Protein AF-R7KNM7-F1 (afdb_monomer)

pLDDT: mean 72.93, std 15.0, range [32.66, 97.88]

Radius of gyration: 30.98 Å; Cα contacts (8 Å, |Δi|>4): 38; chains: 1; bounding box: 67×54×78 Å

Structure (mmCIF, N/CA/C/O backbone):
data_AF-R7KNM7-F1
#
_entry.id   AF-R7KNM7-F1
#
loop_
_atom_site.group_PDB
_atom_site.id
_atom_site.type_symbol
_atom_site.label_atom_id
_atom_site.label_alt_id
_atom_site.label_comp_id
_atom_site.label_asym_id
_atom_site.label_entity_id
_atom_site.label_seq_id
_atom_site.pdbx_PDB_ins_code
_atom_site.Cartn_x
_atom_site.Cartn_y
_atom_site.Cartn_z
_atom_site.occupancy
_atom_site.B_iso_or_equiv
_atom_site.auth_seq_id
_atom_site.auth_comp_id
_atom_site.auth_asym_id
_atom_site.auth_atom_id
_atom_site.pdbx_PDB_model_num
ATOM 1 N N . MET A 1 1 ? 35.354 -5.069 -12.088 1.00 54.53 1 MET A N 1
ATOM 2 C CA . MET A 1 1 ? 34.323 -5.643 -11.197 1.00 54.53 1 MET A CA 1
ATOM 3 C C . MET A 1 1 ? 34.831 -5.870 -9.770 1.00 54.53 1 MET A C 1
ATOM 5 O O . MET A 1 1 ? 34.136 -5.451 -8.865 1.00 54.53 1 MET A O 1
ATOM 9 N N . LEU A 1 2 ? 36.034 -6.425 -9.538 1.00 49.81 2 LEU A N 1
ATOM 10 C CA . LEU A 1 2 ? 36.548 -6.670 -8.167 1.00 49.81 2 LEU A CA 1
ATOM 11 C C . LEU A 1 2 ? 37.254 -5.486 -7.471 1.00 49.81 2 LEU A C 1
ATOM 13 O O . LEU A 1 2 ? 37.601 -5.589 -6.300 1.00 49.81 2 LEU A O 1
ATOM 17 N N . LEU A 1 3 ? 37.484 -4.371 -8.174 1.00 52.59 3 LEU A N 1
ATOM 18 C CA . LEU A 1 3 ? 38.231 -3.222 -7.636 1.00 52.59 3 LEU A CA 1
ATOM 19 C C . LEU A 1 3 ? 37.318 -2.126 -7.051 1.00 52.59 3 LEU A C 1
ATOM 21 O O . LEU A 1 3 ? 37.755 -1.375 -6.188 1.00 52.59 3 LEU A O 1
ATOM 25 N N . GLU A 1 4 ? 36.040 -2.078 -7.448 1.00 59.97 4 GLU A N 1
ATOM 26 C CA . GLU A 1 4 ? 35.062 -1.132 -6.880 1.00 59.97 4 GLU A CA 1
ATOM 27 C C . GLU A 1 4 ? 34.381 -1.661 -5.610 1.00 59.97 4 GLU A C 1
ATOM 29 O O . GLU A 1 4 ? 34.055 -0.880 -4.722 1.00 59.97 4 GLU A O 1
ATOM 34 N N . THR A 1 5 ? 34.243 -2.983 -5.460 1.00 62.25 5 THR A N 1
ATOM 35 C CA . THR A 1 5 ? 33.707 -3.596 -4.234 1.00 62.25 5 THR A CA 1
ATOM 36 C C . THR A 1 5 ? 34.683 -3.489 -3.059 1.00 62.25 5 THR A C 1
ATOM 38 O O . THR A 1 5 ? 34.259 -3.216 -1.943 1.00 62.25 5 THR A O 1
ATOM 41 N N . LEU A 1 6 ? 35.995 -3.626 -3.300 1.00 60.50 6 LEU A N 1
ATOM 42 C CA . LEU A 1 6 ? 37.023 -3.494 -2.255 1.00 60.50 6 LEU A CA 1
ATOM 43 C C . LEU A 1 6 ? 37.247 -2.045 -1.798 1.00 60.50 6 LEU A C 1
ATOM 45 O O . LEU A 1 6 ? 37.544 -1.812 -0.629 1.00 60.50 6 LEU A O 1
ATOM 49 N N . PHE A 1 7 ? 37.087 -1.068 -2.696 1.00 60.69 7 PHE A N 1
ATOM 50 C CA . PHE A 1 7 ? 37.218 0.348 -2.341 1.00 60.69 7 PHE A CA 1
ATOM 51 C C . PHE A 1 7 ? 36.056 0.828 -1.457 1.00 60.69 7 PHE A C 1
ATOM 53 O O . PHE A 1 7 ? 36.249 1.685 -0.597 1.00 60.69 7 PHE A O 1
ATOM 60 N N . PHE A 1 8 ? 34.861 0.255 -1.634 1.00 57.94 8 PHE A N 1
ATOM 61 C CA . PHE A 1 8 ? 33.684 0.576 -0.825 1.00 57.94 8 PHE A CA 1
ATOM 62 C C . PHE A 1 8 ? 33.755 -0.029 0.589 1.00 57.94 8 PHE A C 1
ATOM 64 O O . PHE A 1 8 ? 33.388 0.643 1.548 1.00 57.94 8 PHE A O 1
ATOM 71 N N . ASP A 1 9 ? 34.299 -1.243 0.736 1.00 63.41 9 ASP A N 1
ATOM 72 C CA . ASP A 1 9 ? 34.434 -1.946 2.026 1.00 63.41 9 ASP A CA 1
ATOM 73 C C . ASP A 1 9 ? 35.483 -1.283 2.950 1.00 63.41 9 ASP A C 1
ATOM 75 O O . ASP A 1 9 ? 35.208 -0.975 4.111 1.00 63.41 9 ASP A O 1
ATOM 79 N N . ILE A 1 10 ? 36.653 -0.922 2.398 1.00 61.59 10 ILE A N 1
ATOM 80 C CA . ILE A 1 10 ? 37.751 -0.262 3.137 1.00 61.59 10 ILE A CA 1
ATOM 81 C C . ILE A 1 10 ? 37.330 1.110 3.684 1.00 61.59 10 ILE A C 1
ATOM 83 O O . ILE A 1 10 ? 37.676 1.473 4.807 1.00 61.59 10 ILE A O 1
ATOM 87 N N . LYS A 1 11 ? 36.550 1.880 2.916 1.00 62.84 11 LYS A N 1
ATOM 88 C CA . LYS A 1 11 ? 36.121 3.232 3.307 1.00 62.84 11 LYS A CA 1
ATOM 89 C C . LYS A 1 11 ? 34.989 3.226 4.340 1.00 62.84 11 LYS A C 1
ATOM 91 O O . LYS A 1 11 ? 34.785 4.247 4.991 1.00 62.84 11 LYS A O 1
ATOM 96 N N . PHE A 1 12 ? 34.262 2.115 4.483 1.00 57.84 12 PHE A N 1
ATOM 97 C CA . PHE A 1 12 ? 33.154 1.960 5.432 1.00 57.84 12 PHE A CA 1
ATOM 98 C C . PHE A 1 12 ? 33.611 1.327 6.756 1.00 57.84 12 PHE A C 1
ATOM 100 O O . PHE A 1 12 ? 33.141 1.735 7.817 1.00 57.84 12 PHE A O 1
ATOM 107 N N . GLY A 1 13 ? 34.570 0.393 6.709 1.00 54.78 13 GLY A N 1
ATOM 108 C CA . GLY A 1 13 ? 35.134 -0.253 7.899 1.00 54.78 13 GLY A CA 1
ATOM 109 C C . GLY A 1 13 ? 35.880 0.707 8.832 1.00 54.78 13 GLY A C 1
ATOM 110 O O . GLY A 1 13 ? 35.752 0.600 10.048 1.00 54.78 13 GLY A O 1
ATOM 111 N N . GLU A 1 14 ? 36.588 1.698 8.285 1.00 55.75 14 GLU A N 1
ATOM 112 C CA . GLU A 1 14 ? 37.379 2.651 9.082 1.00 55.75 14 GLU A CA 1
ATOM 113 C C . GLU A 1 14 ? 36.526 3.746 9.754 1.00 55.75 14 GLU A C 1
ATOM 115 O O . GLU A 1 14 ? 36.899 4.277 10.795 1.00 55.75 14 GLU A O 1
ATOM 120 N N . ILE A 1 15 ? 35.331 4.042 9.223 1.00 56.31 15 ILE A N 1
ATOM 121 C CA . ILE A 1 15 ? 34.391 5.009 9.828 1.00 56.31 15 ILE A CA 1
ATOM 122 C C . ILE A 1 15 ? 33.694 4.409 11.062 1.00 56.31 15 ILE A C 1
ATOM 124 O O . ILE A 1 15 ? 33.279 5.145 11.955 1.00 56.31 15 ILE A O 1
ATOM 128 N N . ALA A 1 16 ? 33.586 3.079 11.141 1.00 56.06 16 ALA A N 1
ATOM 129 C CA . ALA A 1 16 ? 32.968 2.386 12.271 1.00 56.06 16 ALA A CA 1
ATOM 130 C C . ALA A 1 16 ? 33.927 2.141 13.452 1.00 56.06 16 ALA A C 1
ATOM 132 O O . ALA A 1 16 ? 33.471 1.771 14.532 1.00 56.06 16 ALA A O 1
ATOM 133 N N . VAL A 1 17 ? 35.237 2.347 13.271 1.00 61.44 17 VAL A N 1
ATOM 134 C CA . VAL A 1 17 ? 36.268 2.081 14.288 1.00 61.44 17 VAL A CA 1
ATOM 135 C C . VAL A 1 17 ? 36.996 3.379 14.642 1.00 61.44 17 VAL A C 1
ATOM 137 O O . VAL A 1 17 ? 38.204 3.514 14.477 1.00 61.44 17 VAL A O 1
ATOM 140 N N . VAL A 1 18 ? 36.241 4.360 15.142 1.00 60.69 18 VAL A N 1
ATOM 141 C CA . VAL A 1 18 ? 36.800 5.520 15.848 1.00 60.69 18 VAL A CA 1
ATOM 142 C C . VAL A 1 18 ? 36.159 5.619 17.233 1.00 60.69 18 VAL A C 1
ATOM 144 O O . VAL A 1 18 ? 35.029 6.067 17.394 1.00 60.69 18 VAL A O 1
ATOM 147 N N . ASP A 1 19 ? 36.977 5.166 18.182 1.00 47.56 19 ASP A N 1
ATOM 148 C CA . ASP A 1 19 ? 37.066 5.440 19.618 1.00 47.56 19 ASP A CA 1
ATOM 149 C C . ASP A 1 19 ? 35.969 4.928 20.572 1.00 47.56 19 ASP A C 1
ATOM 151 O O . ASP A 1 19 ? 34.934 5.550 20.803 1.00 47.56 19 ASP A O 1
ATOM 155 N N . ASN A 1 20 ? 36.266 3.799 21.221 1.00 61.72 20 ASN A N 1
ATOM 156 C CA . ASN A 1 20 ? 35.706 3.454 22.524 1.00 61.72 20 ASN A CA 1
ATOM 157 C C . ASN A 1 20 ? 36.817 2.885 23.415 1.00 61.72 20 ASN A C 1
ATOM 159 O O . ASN A 1 20 ? 36.882 1.682 23.656 1.00 61.72 20 ASN A O 1
ATOM 163 N N . GLU A 1 21 ? 37.696 3.763 23.889 1.00 62.22 21 GLU A N 1
ATOM 164 C CA . GLU A 1 21 ? 38.523 3.531 25.077 1.00 62.22 21 GLU A CA 1
ATOM 165 C C . GLU A 1 21 ? 38.249 4.651 26.095 1.00 62.22 21 GLU A C 1
ATOM 167 O O . GLU A 1 21 ? 39.059 5.534 26.364 1.00 62.22 21 GLU A O 1
ATOM 172 N N . GLY A 1 22 ? 37.046 4.600 26.676 1.00 49.94 22 GLY A N 1
ATOM 173 C CA . GLY A 1 22 ? 36.597 5.441 27.785 1.00 49.94 22 GLY A CA 1
ATOM 174 C C . GLY A 1 22 ? 36.253 4.617 29.029 1.00 49.94 22 GLY A C 1
ATOM 175 O O . GLY A 1 22 ? 35.092 4.499 29.387 1.00 49.94 22 GLY A O 1
ATOM 176 N N . SER A 1 23 ? 37.277 4.021 29.647 1.00 49.84 23 SER A N 1
ATOM 177 C CA . SER A 1 23 ? 37.424 3.614 31.062 1.00 49.84 23 SER A CA 1
ATOM 178 C C . SER A 1 23 ? 36.177 3.210 31.904 1.00 49.84 23 SER A C 1
ATOM 180 O O . SER A 1 23 ? 35.310 4.034 32.196 1.00 49.84 23 SER A O 1
ATOM 182 N N . PRO A 1 24 ? 36.155 1.999 32.504 1.00 57.88 24 PRO A N 1
ATOM 183 C CA . PRO A 1 24 ? 35.012 1.448 33.248 1.00 57.88 24 PRO A CA 1
ATOM 184 C C . PRO A 1 24 ? 34.867 1.985 34.692 1.00 57.88 24 PRO A C 1
ATOM 186 O O . PRO A 1 24 ? 34.884 1.201 35.645 1.00 57.88 24 PRO A O 1
ATOM 189 N N . LYS A 1 25 ? 34.755 3.313 34.889 1.00 58.06 25 LYS A N 1
ATOM 190 C CA . LYS A 1 25 ? 34.513 3.937 36.217 1.00 58.06 25 LYS A CA 1
ATOM 191 C C . LYS A 1 25 ? 33.568 5.154 36.261 1.00 58.06 25 LYS A C 1
ATOM 193 O O . LYS A 1 25 ? 33.241 5.571 37.367 1.00 58.06 25 LYS A O 1
ATOM 198 N N . GLU A 1 26 ? 33.052 5.679 35.147 1.00 54.09 26 GLU A N 1
ATOM 199 C CA . GLU A 1 26 ? 32.008 6.730 35.170 1.00 54.09 26 GLU A CA 1
ATOM 200 C C . GLU A 1 26 ? 30.594 6.138 35.255 1.00 54.09 26 GLU A C 1
ATOM 202 O O . GLU A 1 26 ? 29.755 6.199 34.362 1.00 54.09 26 GLU A O 1
ATOM 207 N N . ILE A 1 27 ? 30.343 5.526 36.403 1.00 59.19 27 ILE A N 1
ATOM 208 C CA . ILE A 1 27 ? 29.018 5.250 36.940 1.00 59.19 27 ILE A CA 1
ATOM 209 C C . ILE A 1 27 ? 28.713 6.428 37.875 1.00 59.19 27 ILE A C 1
ATOM 211 O O . ILE A 1 27 ? 29.589 6.805 38.644 1.00 59.19 27 ILE A O 1
ATOM 215 N N . MET A 1 28 ? 27.470 6.928 37.873 1.00 55.41 28 MET A N 1
ATOM 216 C CA . MET A 1 28 ? 26.889 7.903 38.826 1.00 55.41 28 MET A CA 1
ATOM 217 C C . MET A 1 28 ? 26.886 9.386 38.402 1.00 55.41 28 MET A C 1
ATOM 219 O O . MET A 1 28 ? 27.619 10.189 38.966 1.00 55.41 28 MET A O 1
ATOM 223 N N . SER A 1 29 ? 25.975 9.792 37.503 1.00 55.97 29 SER A N 1
ATOM 224 C CA . SER A 1 29 ? 25.117 10.996 37.689 1.00 55.97 29 SER A CA 1
ATOM 225 C C . SER A 1 29 ? 24.243 11.336 36.470 1.00 55.97 29 SER A C 1
ATOM 227 O O . SER A 1 29 ? 24.310 12.413 35.895 1.00 55.97 29 SER A O 1
ATOM 229 N N . THR A 1 30 ? 23.284 10.467 36.159 1.00 54.22 30 THR A N 1
ATOM 230 C CA . THR A 1 30 ? 21.975 10.934 35.665 1.00 54.22 30 THR A CA 1
ATOM 231 C C . THR A 1 30 ? 20.880 10.362 36.553 1.00 54.22 30 THR A C 1
ATOM 233 O O . THR A 1 30 ? 20.031 9.578 36.142 1.00 54.22 30 THR A O 1
ATOM 236 N N . GLN A 1 31 ? 20.901 10.796 37.816 1.00 54.22 31 GLN A N 1
ATOM 237 C CA . GLN A 1 31 ? 19.658 11.157 38.485 1.00 54.22 31 GLN A CA 1
ATOM 238 C C . GLN A 1 31 ? 19.061 12.322 37.691 1.00 54.22 31 GLN A C 1
ATOM 240 O O . GLN A 1 31 ? 19.611 13.417 37.746 1.00 54.22 31 GLN A O 1
ATOM 245 N N . ASN A 1 32 ? 17.991 12.087 36.931 1.00 50.34 32 ASN A N 1
ATOM 246 C CA . ASN A 1 32 ? 16.810 12.956 36.890 1.00 50.34 32 ASN A CA 1
ATOM 247 C C . ASN A 1 32 ? 15.756 12.382 35.929 1.00 50.34 32 ASN A C 1
ATOM 249 O O . ASN A 1 32 ? 15.863 12.471 34.711 1.00 50.34 32 ASN A O 1
ATOM 253 N N . ALA A 1 33 ? 14.748 11.769 36.550 1.00 52.91 33 ALA A N 1
ATOM 254 C CA . ALA A 1 33 ? 13.349 11.716 36.142 1.00 52.91 33 ALA A CA 1
ATOM 255 C C . ALA A 1 33 ? 13.038 11.664 34.634 1.00 52.91 33 ALA A C 1
ATOM 257 O O . ALA A 1 33 ? 12.630 12.651 34.023 1.00 52.91 33 ALA A O 1
ATOM 258 N N . LYS A 1 34 ? 13.025 10.450 34.082 1.00 32.66 34 LYS A N 1
ATOM 259 C CA . LYS A 1 34 ? 11.947 10.070 33.167 1.00 32.66 34 LYS A CA 1
ATOM 260 C C . LYS A 1 34 ? 11.078 9.096 33.956 1.00 32.66 34 LYS A C 1
ATOM 262 O O . LYS A 1 34 ? 11.643 8.142 34.491 1.00 32.66 34 LYS A O 1
ATOM 267 N N . PRO A 1 35 ? 9.776 9.367 34.148 1.00 44.28 35 PRO A N 1
ATOM 268 C CA . PRO A 1 35 ? 8.943 8.471 34.925 1.00 44.28 35 PRO A CA 1
ATOM 269 C C . PRO A 1 35 ? 9.070 7.090 34.302 1.00 44.28 35 PRO A C 1
ATOM 271 O O . PRO A 1 35 ? 8.976 6.965 33.077 1.00 44.28 35 PRO A O 1
ATOM 274 N N . GLU A 1 36 ? 9.301 6.080 35.141 1.00 41.06 36 GLU A N 1
ATOM 275 C CA . GLU A 1 36 ? 8.881 4.734 34.800 1.00 41.06 36 GLU A CA 1
ATOM 276 C C . GLU A 1 36 ? 7.478 4.881 34.226 1.00 41.06 36 GLU A C 1
ATOM 278 O O . GLU A 1 36 ? 6.558 5.358 34.900 1.00 41.06 36 GLU A O 1
ATOM 283 N N . GLU A 1 37 ? 7.338 4.590 32.937 1.00 46.38 37 GLU A N 1
ATOM 284 C CA . GLU A 1 37 ? 6.034 4.426 32.344 1.00 46.38 37 GLU A CA 1
ATOM 285 C C . GLU A 1 37 ? 5.471 3.197 33.049 1.00 46.38 37 GLU A C 1
ATOM 287 O O . GLU A 1 37 ? 5.665 2.062 32.621 1.00 46.38 37 GLU A O 1
ATOM 292 N N . LYS A 1 38 ? 4.795 3.425 34.183 1.00 35.44 38 LYS A N 1
ATOM 293 C CA . LYS A 1 38 ? 3.658 2.608 34.564 1.00 35.44 38 LYS A CA 1
ATOM 294 C C . LYS A 1 38 ? 2.806 2.609 33.311 1.00 35.44 38 LYS A C 1
ATOM 296 O O . LYS A 1 38 ? 2.034 3.540 33.097 1.00 35.44 38 LYS A O 1
ATOM 301 N N . THR A 1 39 ? 3.006 1.601 32.464 1.00 46.50 39 THR A N 1
ATOM 302 C CA . THR A 1 39 ? 1.970 1.150 31.560 1.00 46.50 39 THR A CA 1
ATOM 303 C C . THR A 1 39 ? 0.791 0.984 32.491 1.00 46.50 39 THR A C 1
ATOM 305 O O . THR A 1 39 ? 0.818 0.186 33.437 1.00 46.50 39 THR A O 1
ATOM 308 N N . SER A 1 40 ? -0.140 1.929 32.404 1.00 48.69 40 SER A N 1
ATOM 309 C CA . SER A 1 40 ? -1.310 1.879 33.245 1.00 48.69 40 SER A CA 1
ATOM 310 C C . SER A 1 40 ? -1.883 0.509 32.936 1.00 48.69 40 SER A C 1
ATOM 312 O O . SER A 1 40 ? -2.006 0.164 31.763 1.00 48.69 40 SER A O 1
ATOM 314 N N . GLY A 1 41 ? -2.173 -0.325 33.936 1.00 56.22 41 GLY A N 1
ATOM 315 C CA . GLY A 1 41 ? -2.781 -1.635 33.661 1.00 56.22 41 GLY A CA 1
ATOM 316 C C . GLY A 1 41 ? -4.015 -1.496 32.753 1.00 56.22 41 GLY A C 1
ATOM 317 O O . GLY A 1 41 ? -4.342 -2.403 31.995 1.00 56.22 41 GLY A O 1
ATOM 318 N N . SER A 1 42 ? -4.624 -0.302 32.751 1.00 58.78 42 SER A N 1
ATOM 319 C CA . SER A 1 42 ? -5.668 0.128 31.829 1.00 58.78 42 SER A CA 1
ATOM 320 C C . SER A 1 42 ? -5.256 0.217 30.350 1.00 58.78 42 SER A C 1
ATOM 322 O O . SER A 1 42 ? -6.105 -0.033 29.505 1.00 58.78 42 SER A O 1
ATOM 324 N N . ASP A 1 43 ? -4.015 0.554 29.996 1.00 60.69 43 ASP A N 1
ATOM 325 C CA . ASP A 1 43 ? -3.557 0.720 28.605 1.00 60.69 43 ASP A CA 1
ATOM 326 C C . ASP A 1 43 ? -3.443 -0.638 27.902 1.00 60.69 43 ASP A C 1
ATOM 328 O O . ASP A 1 43 ? -3.957 -0.833 26.799 1.00 60.69 43 ASP A O 1
ATOM 332 N N . MET A 1 44 ? -2.849 -1.621 28.585 1.00 64.75 44 MET A N 1
ATOM 333 C CA . MET A 1 44 ? -2.800 -3.011 28.122 1.00 64.75 44 MET A CA 1
ATOM 334 C C . MET A 1 44 ? -4.184 -3.670 28.169 1.00 64.75 44 MET A C 1
ATOM 336 O O . MET A 1 44 ? -4.524 -4.463 27.286 1.00 64.75 44 MET A O 1
ATOM 340 N N . ALA A 1 45 ? -5.016 -3.312 29.153 1.00 72.94 45 ALA A N 1
ATOM 341 C CA . ALA A 1 45 ? -6.397 -3.779 29.234 1.00 72.94 45 ALA A CA 1
ATOM 342 C C . ALA A 1 45 ? -7.262 -3.237 28.085 1.00 72.94 45 ALA A C 1
ATOM 344 O O . ALA A 1 45 ? -8.019 -3.994 27.493 1.00 72.94 45 ALA A O 1
ATOM 345 N N . LEU A 1 46 ? -7.126 -1.964 27.709 1.00 66.12 46 LEU A N 1
ATOM 346 C CA . LEU A 1 46 ? -7.880 -1.365 26.602 1.00 66.12 46 LEU A CA 1
ATOM 347 C C . LEU A 1 46 ? -7.486 -1.972 25.249 1.00 66.12 46 LEU A C 1
ATOM 349 O O . LEU A 1 46 ? -8.356 -2.244 24.424 1.00 66.12 46 LEU A O 1
ATOM 353 N N . VAL A 1 47 ? -6.192 -2.232 25.026 1.00 69.88 47 VAL A N 1
ATOM 354 C CA . VAL A 1 47 ? -5.713 -2.863 23.784 1.00 69.88 47 VAL A CA 1
ATOM 355 C C . VAL A 1 47 ? -6.112 -4.337 23.718 1.00 69.88 47 VAL A C 1
ATOM 357 O O . VAL A 1 47 ? -6.618 -4.782 22.691 1.00 69.88 47 VAL A O 1
ATOM 360 N N . SER A 1 48 ? -5.957 -5.095 24.807 1.00 72.12 48 SER A N 1
ATOM 361 C CA . SER A 1 48 ? -6.421 -6.490 24.850 1.00 72.12 48 SER A CA 1
ATOM 362 C C . SER A 1 48 ? -7.941 -6.593 24.707 1.00 72.12 48 SER A C 1
ATOM 364 O O . SER A 1 48 ? -8.417 -7.450 23.966 1.00 72.12 48 SER A O 1
ATOM 366 N N . LEU A 1 49 ? -8.705 -5.675 25.306 1.00 75.38 49 LEU A N 1
ATOM 367 C CA . LEU A 1 49 ? -10.151 -5.581 25.119 1.00 75.38 49 LEU A CA 1
ATOM 368 C C . LEU A 1 49 ? -10.512 -5.293 23.657 1.00 75.38 49 LEU A C 1
ATOM 370 O O . LEU A 1 49 ? -11.412 -5.937 23.130 1.00 75.38 49 LEU A O 1
ATOM 374 N N . ALA A 1 50 ? -9.793 -4.395 22.976 1.00 69.88 50 ALA A N 1
ATOM 375 C CA . ALA A 1 50 ? -10.000 -4.129 21.551 1.00 69.88 50 ALA A CA 1
ATOM 376 C C . ALA A 1 50 ? -9.730 -5.371 20.681 1.00 69.88 50 ALA A C 1
ATOM 378 O O . ALA A 1 50 ? -10.498 -5.655 19.764 1.00 69.88 50 ALA A O 1
ATOM 379 N N . VAL A 1 51 ? -8.685 -6.146 20.997 1.00 72.81 51 VAL A N 1
ATOM 380 C CA . VAL A 1 51 ? -8.367 -7.408 20.305 1.00 72.81 51 VAL A CA 1
ATOM 381 C C . VAL A 1 51 ? -9.460 -8.452 20.541 1.00 72.81 51 VAL A C 1
ATOM 383 O O . VAL A 1 51 ? -9.920 -9.080 19.589 1.00 72.81 51 VAL A O 1
ATOM 386 N N . ILE A 1 52 ? -9.933 -8.602 21.781 1.00 77.88 52 ILE A N 1
ATOM 387 C CA . ILE A 1 52 ? -11.038 -9.510 22.122 1.00 77.88 52 ILE A CA 1
ATOM 388 C C . ILE A 1 52 ? -12.316 -9.096 21.388 1.00 77.88 52 ILE A C 1
ATOM 390 O O . ILE A 1 52 ? -13.027 -9.951 20.867 1.00 77.88 52 ILE A O 1
ATOM 394 N N . LEU A 1 53 ? -12.593 -7.797 21.288 1.00 74.12 53 LEU A N 1
ATOM 395 C CA . LEU A 1 53 ? -13.774 -7.275 20.608 1.00 74.12 53 LEU A CA 1
ATOM 396 C C . LEU A 1 53 ? -13.696 -7.446 19.082 1.00 74.12 53 LEU A C 1
ATOM 398 O O . LEU A 1 53 ? -14.702 -7.759 18.448 1.00 74.12 53 LEU A O 1
ATOM 402 N N . ALA A 1 54 ? -12.502 -7.319 18.497 1.00 68.69 54 ALA A N 1
ATOM 403 C CA . ALA A 1 54 ? -12.257 -7.625 17.089 1.00 68.69 54 ALA A CA 1
ATOM 404 C C . ALA A 1 54 ? -12.478 -9.116 16.795 1.00 68.69 54 ALA A C 1
ATOM 406 O O . ALA A 1 54 ? -13.196 -9.464 15.857 1.00 68.69 54 ALA A O 1
ATOM 407 N N . LEU A 1 55 ? -11.924 -10.000 17.633 1.00 71.81 55 LEU A N 1
ATOM 408 C CA . LEU A 1 55 ? -12.136 -11.446 17.534 1.00 71.81 55 LEU A CA 1
ATOM 409 C C . LEU A 1 55 ? -13.610 -11.813 17.741 1.00 71.81 55 LEU A C 1
ATOM 411 O O . LEU A 1 55 ? -14.137 -12.642 17.007 1.00 71.81 55 LEU A O 1
ATOM 415 N N . ALA A 1 56 ? -14.309 -11.151 18.666 1.00 71.56 56 ALA A N 1
ATOM 416 C CA . ALA A 1 56 ? -15.747 -11.316 18.861 1.00 71.56 56 ALA A CA 1
ATOM 417 C C . ALA A 1 56 ? -16.556 -10.868 17.631 1.00 71.56 56 ALA A C 1
ATOM 419 O O . ALA A 1 56 ? -17.524 -11.535 17.274 1.00 71.56 56 ALA A O 1
ATOM 420 N N . GLY A 1 57 ? -16.141 -9.805 16.934 1.00 65.50 57 GLY A N 1
ATOM 421 C CA . GLY A 1 57 ? -16.731 -9.390 15.657 1.00 65.50 57 GLY A CA 1
ATOM 422 C C . GLY A 1 57 ? -16.538 -10.427 14.542 1.00 65.50 57 GLY A C 1
ATOM 423 O O . GLY A 1 57 ? -17.485 -10.750 13.824 1.00 65.50 57 GLY A O 1
ATOM 424 N N . VAL A 1 58 ? -15.342 -11.018 14.440 1.00 65.38 58 VAL A N 1
ATOM 425 C CA . VAL A 1 58 ? -15.031 -12.096 13.478 1.00 65.38 58 VAL A CA 1
ATOM 426 C C . VAL A 1 58 ? -15.781 -13.395 13.818 1.00 65.38 58 VAL A C 1
ATOM 428 O O . VAL A 1 58 ? -16.302 -14.076 12.930 1.00 65.38 58 VAL A O 1
ATOM 431 N N . CYS A 1 59 ? -15.913 -13.730 15.102 1.00 66.56 59 CYS A N 1
ATOM 432 C CA . CYS A 1 59 ? -16.715 -14.866 15.560 1.00 66.56 59 CYS A CA 1
ATOM 433 C C . CYS A 1 59 ? -18.220 -14.632 15.348 1.00 66.56 59 CYS A C 1
ATOM 435 O O . CYS A 1 59 ? -18.919 -15.539 14.901 1.00 66.56 59 CYS A O 1
ATOM 437 N N . GLY A 1 60 ? -18.718 -13.413 15.578 1.00 62.34 60 GLY A N 1
ATOM 438 C CA . GLY A 1 60 ? -20.103 -13.027 15.295 1.00 62.34 60 GLY A CA 1
ATOM 439 C C . GLY A 1 60 ? -20.449 -13.129 13.808 1.00 62.34 60 GLY A C 1
ATOM 440 O O . GLY A 1 60 ? -21.518 -13.617 13.451 1.00 62.34 60 GLY A O 1
ATOM 441 N N . PHE A 1 61 ? -19.506 -12.780 12.929 1.00 62.88 61 PHE A N 1
ATOM 442 C CA . PHE A 1 61 ? -19.612 -13.015 11.485 1.00 62.88 61 PHE A CA 1
ATOM 443 C C . PHE A 1 61 ? -19.690 -14.505 11.122 1.00 62.88 61 PHE A C 1
ATOM 445 O O . PHE A 1 61 ? -20.355 -14.871 10.153 1.00 62.88 61 PHE A O 1
ATOM 452 N N . SER A 1 62 ? -19.019 -15.362 11.893 1.00 62.56 62 SER A N 1
ATOM 453 C CA . SER A 1 62 ? -18.989 -16.809 11.655 1.00 62.56 62 SER A CA 1
ATOM 454 C C . SER A 1 62 ? -20.289 -17.497 12.089 1.00 62.56 62 SER A C 1
ATOM 456 O O . SER A 1 62 ? -20.728 -18.435 11.432 1.00 62.56 62 SER A O 1
ATOM 458 N N . PHE A 1 63 ? -20.952 -16.999 13.140 1.00 62.38 63 PHE A N 1
ATOM 459 C CA . PHE A 1 63 ? -22.249 -17.516 13.604 1.00 62.38 63 PHE A CA 1
ATOM 460 C C . PHE A 1 63 ? -23.427 -17.116 12.702 1.00 62.38 63 PHE A C 1
ATOM 462 O O . PHE A 1 63 ? -24.433 -17.815 12.652 1.00 62.38 63 PHE A O 1
ATOM 469 N N . LEU A 1 64 ? -23.301 -16.017 11.955 1.00 58.62 64 LEU A N 1
ATOM 470 C CA . LEU A 1 64 ? -24.327 -15.499 11.044 1.00 58.62 64 LEU A CA 1
ATOM 471 C C . LEU A 1 64 ? -24.096 -15.952 9.589 1.00 58.62 64 LEU A C 1
ATOM 473 O O . LEU A 1 64 ? -24.290 -15.185 8.645 1.00 58.62 64 LEU A O 1
ATOM 477 N N . SER A 1 65 ? -23.629 -17.192 9.408 1.00 56.25 65 SER A N 1
ATOM 478 C CA . SER A 1 65 ? -23.293 -17.752 8.090 1.00 56.25 65 SER A CA 1
ATOM 479 C C . SER A 1 65 ? -24.510 -18.172 7.247 1.00 56.25 65 SER A C 1
ATOM 481 O O . SER A 1 65 ? -24.374 -18.309 6.034 1.00 56.25 65 SER A O 1
ATOM 483 N N . ASP A 1 66 ? -25.695 -18.277 7.862 1.00 65.50 66 ASP A N 1
ATOM 484 C CA . ASP A 1 66 ? -26.960 -18.701 7.232 1.00 65.50 66 ASP A CA 1
ATOM 485 C C . ASP A 1 66 ? -27.794 -17.562 6.597 1.00 65.50 66 ASP A C 1
ATOM 487 O O . ASP A 1 66 ? -28.895 -17.798 6.103 1.00 65.50 66 ASP A O 1
ATOM 491 N N . GLN A 1 67 ? -27.315 -16.310 6.609 1.00 60.25 67 GLN A N 1
ATOM 492 C CA . GLN A 1 67 ? -28.071 -15.135 6.137 1.00 60.25 67 GLN A CA 1
ATOM 493 C C . GLN A 1 67 ? -27.439 -14.444 4.912 1.00 60.25 67 GLN A C 1
ATOM 495 O O . GLN A 1 67 ? -26.303 -14.713 4.522 1.00 60.25 67 GLN A O 1
ATOM 500 N N . THR A 1 68 ? -28.189 -13.527 4.288 1.00 64.94 68 THR A N 1
ATOM 501 C CA . THR A 1 68 ? -27.795 -12.786 3.073 1.00 64.94 68 THR A CA 1
ATOM 502 C C . THR A 1 68 ? -26.456 -12.040 3.212 1.00 64.94 68 THR A C 1
ATOM 504 O O . THR A 1 68 ? -26.134 -11.467 4.256 1.00 64.94 68 THR A O 1
ATOM 507 N N . LEU A 1 69 ? -25.681 -12.000 2.115 1.00 70.81 69 LEU A N 1
ATOM 508 C CA . LEU A 1 69 ? -24.309 -11.456 2.044 1.00 70.81 69 LEU A CA 1
ATOM 509 C C . LEU A 1 69 ? -24.184 -10.046 2.663 1.00 70.81 69 LEU A C 1
ATOM 511 O O . LEU A 1 69 ? -23.196 -9.750 3.335 1.00 70.81 69 LEU A O 1
ATOM 515 N N . LEU A 1 70 ? -25.210 -9.200 2.506 1.00 73.44 70 LEU A N 1
ATOM 516 C CA . LEU A 1 70 ? -25.237 -7.830 3.033 1.00 73.44 70 LEU A CA 1
ATOM 517 C C . LEU A 1 70 ? -25.108 -7.756 4.563 1.00 73.44 70 LEU A C 1
ATOM 519 O O . LEU A 1 70 ? -24.345 -6.935 5.066 1.00 73.44 70 LEU A O 1
ATOM 523 N N . VAL A 1 71 ? -25.830 -8.602 5.306 1.00 73.31 71 VAL A N 1
ATOM 524 C CA . VAL A 1 71 ? -25.816 -8.581 6.781 1.00 73.31 71 VAL A CA 1
ATOM 525 C C . VAL A 1 71 ? -24.478 -9.110 7.295 1.00 73.31 71 VAL A C 1
ATOM 527 O O . VAL A 1 71 ? -23.898 -8.548 8.223 1.00 73.31 71 VAL A O 1
ATOM 530 N N . ARG A 1 72 ? -23.935 -10.127 6.617 1.00 69.69 72 ARG A N 1
ATOM 531 C CA . ARG A 1 72 ? -22.592 -10.667 6.854 1.00 69.69 72 ARG A CA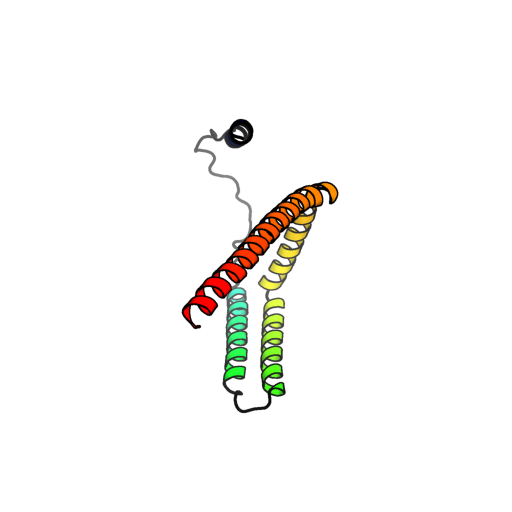 1
ATOM 532 C C . ARG A 1 72 ? -21.536 -9.561 6.734 1.00 69.69 72 ARG A C 1
ATOM 534 O O . ARG A 1 72 ? -20.764 -9.324 7.660 1.00 69.69 72 ARG A O 1
ATOM 541 N N . LEU A 1 73 ? -21.529 -8.839 5.612 1.00 74.69 73 LEU A N 1
ATOM 542 C CA . LEU A 1 73 ? -20.568 -7.764 5.368 1.00 74.69 73 LEU A CA 1
ATOM 543 C C . LEU A 1 73 ? -20.776 -6.593 6.340 1.00 74.69 73 LEU A C 1
ATOM 545 O O . LEU A 1 73 ? -19.801 -6.037 6.835 1.00 74.69 73 LEU A O 1
ATOM 549 N N . GLY A 1 74 ? -22.028 -6.270 6.676 1.00 79.88 74 GLY A N 1
ATOM 550 C CA . GLY A 1 74 ? -22.369 -5.236 7.653 1.00 79.88 74 GLY A CA 1
ATOM 551 C C . GLY A 1 74 ? -21.813 -5.513 9.052 1.00 79.88 74 GLY A C 1
ATOM 552 O O . GLY A 1 74 ? -21.249 -4.613 9.666 1.00 79.88 74 GLY A O 1
ATOM 553 N N . VAL A 1 75 ? -21.898 -6.755 9.540 1.00 77.00 75 VAL A N 1
ATOM 554 C CA . VAL A 1 75 ? -21.341 -7.148 10.848 1.00 77.00 75 VAL A CA 1
ATOM 555 C C . VAL A 1 75 ? -19.812 -7.155 10.831 1.00 77.00 75 VAL A C 1
ATOM 557 O O . VAL A 1 75 ? -19.199 -6.695 11.792 1.00 77.00 75 VAL A O 1
ATOM 560 N N . LEU A 1 76 ? -19.185 -7.606 9.739 1.00 75.12 76 LEU A N 1
ATOM 561 C CA . LEU A 1 76 ? -17.724 -7.579 9.600 1.00 75.12 76 LEU A CA 1
ATOM 562 C C . LEU A 1 76 ? -17.203 -6.143 9.592 1.00 75.12 76 LEU A C 1
ATOM 564 O O . LEU A 1 76 ? -16.327 -5.800 10.382 1.00 75.12 76 LEU A O 1
ATOM 568 N N . ILE A 1 77 ? -17.766 -5.294 8.731 1.00 80.56 77 ILE A N 1
ATOM 569 C CA . ILE A 1 77 ? -17.369 -3.889 8.627 1.00 80.56 77 ILE A CA 1
ATOM 570 C C . ILE A 1 77 ? -17.704 -3.147 9.924 1.00 80.56 77 ILE A C 1
ATOM 572 O O . ILE A 1 77 ? -16.865 -2.405 10.423 1.00 80.56 77 ILE A O 1
ATOM 576 N N . GLY A 1 78 ? -18.871 -3.388 10.523 1.00 81.75 78 GLY A N 1
ATOM 577 C CA . GLY A 1 78 ? -19.265 -2.788 11.798 1.00 81.75 78 GLY A CA 1
ATOM 578 C C . GLY A 1 78 ? -18.337 -3.176 12.952 1.00 81.75 78 GLY A C 1
ATOM 579 O O . GLY A 1 78 ? -17.864 -2.299 13.672 1.00 81.75 78 GLY A O 1
ATOM 580 N N . GLY A 1 79 ? -18.015 -4.464 13.098 1.00 79.38 79 GLY A N 1
ATOM 581 C CA . GLY A 1 79 ? -17.086 -4.960 14.117 1.00 79.38 79 GLY A CA 1
ATOM 582 C C . GLY A 1 79 ? -15.656 -4.458 13.909 1.00 79.38 79 GLY A C 1
ATOM 583 O O . GLY A 1 79 ? -15.004 -4.042 14.866 1.00 79.38 79 GLY A O 1
ATOM 584 N N . LEU A 1 80 ? -15.193 -4.415 12.656 1.00 79.69 80 LEU A N 1
ATOM 585 C CA . LEU A 1 80 ? -13.882 -3.876 12.296 1.00 79.69 80 LEU A CA 1
ATOM 586 C C . LEU A 1 80 ? -13.790 -2.379 12.612 1.00 79.69 80 LEU A C 1
ATOM 588 O O . LEU A 1 80 ? -12.837 -1.947 13.254 1.00 79.69 80 LEU A O 1
ATOM 592 N N . VAL A 1 81 ? -14.790 -1.590 12.211 1.00 81.56 81 VAL A N 1
ATOM 593 C CA . VAL A 1 81 ? -14.842 -0.149 12.494 1.00 81.56 81 VAL A CA 1
ATOM 594 C C . VAL A 1 81 ? -14.884 0.095 13.998 1.00 81.56 81 VAL A C 1
ATOM 596 O O . VAL A 1 81 ? -14.134 0.930 14.493 1.00 81.56 81 VAL A O 1
ATOM 599 N N . PHE A 1 82 ? -15.696 -0.654 14.746 1.00 79.25 82 PHE A N 1
ATOM 600 C CA . PHE A 1 82 ? -15.787 -0.495 16.195 1.00 79.25 82 PHE A CA 1
ATOM 601 C C . PHE A 1 82 ? -14.457 -0.825 16.891 1.00 79.25 82 PHE A C 1
ATOM 603 O O . PHE A 1 82 ? -13.995 -0.052 17.730 1.00 79.25 82 PHE A O 1
ATOM 610 N N . ALA A 1 83 ? -13.785 -1.909 16.492 1.00 73.25 83 ALA A N 1
ATOM 611 C CA . ALA A 1 83 ? -12.461 -2.260 17.001 1.00 73.25 83 ALA A CA 1
ATOM 612 C C . ALA A 1 83 ? -11.408 -1.185 16.683 1.00 73.25 83 ALA A C 1
ATOM 614 O O . ALA A 1 83 ? -10.625 -0.809 17.556 1.00 73.25 83 ALA A O 1
ATOM 615 N N . VAL A 1 84 ? -11.417 -0.645 15.460 1.00 78.19 84 VAL A N 1
ATOM 616 C CA . VAL A 1 84 ? -10.510 0.433 15.040 1.00 78.19 84 VAL A CA 1
ATOM 617 C C . VAL A 1 84 ? -10.764 1.710 15.839 1.00 78.19 84 VAL A C 1
ATOM 619 O O . VAL A 1 84 ? -9.810 2.329 16.301 1.00 78.19 84 VAL A O 1
ATOM 622 N N . VAL A 1 85 ? -12.023 2.092 16.061 1.00 80.69 85 VAL A N 1
ATOM 623 C CA . VAL A 1 85 ? -12.377 3.276 16.861 1.00 80.69 85 VAL A CA 1
ATOM 624 C C . VAL A 1 85 ? -11.898 3.117 18.305 1.00 80.69 85 VAL A C 1
ATOM 626 O O . VAL A 1 85 ? -11.262 4.027 18.837 1.00 80.69 85 VAL A O 1
ATOM 629 N N . VAL A 1 86 ? -12.124 1.956 18.927 1.00 74.38 86 VAL A N 1
ATOM 630 C CA . VAL A 1 86 ? -11.650 1.678 20.294 1.00 74.38 86 VAL A CA 1
ATOM 631 C C . VAL A 1 86 ? -10.119 1.708 20.365 1.00 74.38 86 VAL A C 1
ATOM 633 O O . VAL A 1 86 ? -9.557 2.316 21.276 1.00 74.38 86 VAL A O 1
ATOM 636 N N . ALA A 1 87 ? -9.429 1.132 19.378 1.00 73.50 87 ALA A N 1
ATOM 637 C CA . ALA A 1 87 ? -7.971 1.186 19.291 1.00 73.50 87 ALA A CA 1
ATOM 638 C C . ALA A 1 87 ? -7.444 2.623 19.110 1.00 73.50 87 ALA A C 1
ATOM 640 O O . ALA A 1 87 ? -6.395 2.967 19.655 1.00 73.50 87 ALA A O 1
ATOM 641 N N . TRP A 1 88 ? -8.181 3.483 18.401 1.00 71.81 88 TRP A N 1
ATOM 642 C CA . TRP A 1 88 ? -7.804 4.880 18.166 1.00 71.81 88 TRP A CA 1
ATOM 643 C C . TRP A 1 88 ? -7.970 5.769 19.404 1.00 71.81 88 TRP A C 1
ATOM 645 O O . TRP A 1 88 ? -7.190 6.701 19.604 1.00 71.81 88 TRP A O 1
ATOM 655 N N . PHE A 1 89 ? -8.961 5.481 20.251 1.00 74.31 89 PHE A N 1
ATOM 656 C CA . PHE A 1 89 ? -9.151 6.169 21.533 1.00 74.31 89 PHE A CA 1
ATOM 657 C C . PHE A 1 89 ? -8.135 5.735 22.604 1.00 74.31 89 PHE A C 1
ATOM 659 O O . PHE A 1 89 ? -7.956 6.446 23.594 1.00 74.31 89 PHE A O 1
ATOM 666 N N . SER A 1 90 ? -7.433 4.613 22.405 1.00 77.44 90 SER A N 1
ATOM 667 C CA . SER A 1 90 ? -6.368 4.167 23.306 1.00 77.44 90 SER A CA 1
ATOM 668 C C . SER A 1 90 ? -5.140 5.098 23.246 1.00 77.44 90 SER A C 1
ATOM 670 O O . SER A 1 90 ? -4.732 5.511 22.152 1.00 77.44 90 SER A O 1
ATOM 672 N N . PRO A 1 91 ? -4.477 5.394 24.386 1.00 69.00 91 PRO A N 1
ATOM 673 C CA . PRO A 1 91 ? -3.228 6.162 24.427 1.00 69.00 91 PRO A CA 1
ATOM 674 C C . PRO A 1 91 ? -2.141 5.628 23.480 1.00 69.00 91 PRO A C 1
ATOM 676 O O . PRO A 1 91 ? -1.376 6.412 22.913 1.00 69.00 91 PRO A O 1
ATOM 679 N N . SER A 1 92 ? -2.107 4.311 23.244 1.00 70.50 92 SER A N 1
ATOM 680 C CA . SER A 1 92 ? -1.201 3.661 22.288 1.00 70.50 92 SER A CA 1
ATOM 681 C C . SER A 1 92 ? -1.490 4.048 20.831 1.00 70.50 92 SER A C 1
ATOM 683 O O . SER A 1 92 ? -0.552 4.256 20.060 1.00 70.50 92 SER A O 1
ATOM 685 N N . GLY A 1 93 ? -2.762 4.221 20.452 1.00 73.94 93 GLY A N 1
ATOM 686 C CA . GLY A 1 93 ? -3.162 4.629 19.100 1.00 73.94 93 GLY A CA 1
ATOM 687 C C . GLY A 1 93 ? -2.700 6.048 18.767 1.00 73.94 93 GLY A C 1
ATOM 688 O O . GLY A 1 93 ? -2.152 6.303 17.694 1.00 73.94 93 GLY A O 1
ATOM 689 N N . LYS A 1 94 ? -2.804 6.969 19.733 1.00 78.50 94 LYS A N 1
ATOM 690 C CA . LYS A 1 94 ? -2.316 8.345 19.564 1.00 78.50 94 LYS A CA 1
ATOM 691 C C . LYS A 1 94 ? -0.793 8.404 19.396 1.00 78.50 94 LYS A C 1
ATOM 693 O O . LYS A 1 94 ? -0.308 9.197 18.594 1.00 78.50 94 LYS A O 1
ATOM 698 N N . ARG A 1 95 ? -0.044 7.547 20.102 1.00 80.69 95 ARG A N 1
ATOM 699 C CA . ARG A 1 95 ? 1.418 7.431 19.949 1.00 80.69 95 ARG A CA 1
ATOM 700 C C . ARG A 1 95 ? 1.807 6.901 18.575 1.00 80.69 95 ARG A C 1
ATOM 702 O O . ARG A 1 95 ? 2.687 7.476 17.950 1.00 80.69 95 ARG A O 1
ATOM 709 N N . PHE A 1 96 ? 1.116 5.878 18.071 1.00 80.44 96 PHE A N 1
ATOM 710 C CA . PHE A 1 96 ? 1.362 5.329 16.734 1.00 80.44 96 PHE A CA 1
ATOM 711 C C . PHE A 1 96 ? 1.233 6.388 15.626 1.00 80.44 96 PHE A C 1
ATOM 713 O O . PHE A 1 96 ? 2.069 6.454 14.729 1.00 80.44 96 PHE A O 1
ATOM 720 N N . ILE A 1 97 ? 0.240 7.277 15.722 1.00 83.31 97 ILE A N 1
ATOM 721 C CA . ILE A 1 97 ? 0.052 8.376 14.758 1.00 83.31 97 ILE A CA 1
ATOM 722 C C . ILE A 1 97 ? 1.209 9.379 14.818 1.00 83.31 97 ILE A C 1
ATOM 724 O O . ILE A 1 97 ? 1.665 9.858 13.780 1.00 83.31 97 ILE A O 1
ATOM 728 N N . VAL A 1 98 ? 1.698 9.689 16.022 1.00 87.25 98 VAL A N 1
ATOM 729 C CA . VAL A 1 98 ? 2.861 10.570 16.208 1.00 87.25 98 VAL A CA 1
ATOM 730 C C . VAL A 1 98 ? 4.122 9.925 15.624 1.00 87.25 98 VAL A C 1
ATOM 732 O O . VAL A 1 98 ? 4.796 10.573 14.828 1.00 87.25 98 VAL A O 1
ATOM 735 N N . TYR A 1 99 ? 4.372 8.638 15.894 1.00 86.00 99 TYR A N 1
ATOM 736 C CA . TYR A 1 99 ? 5.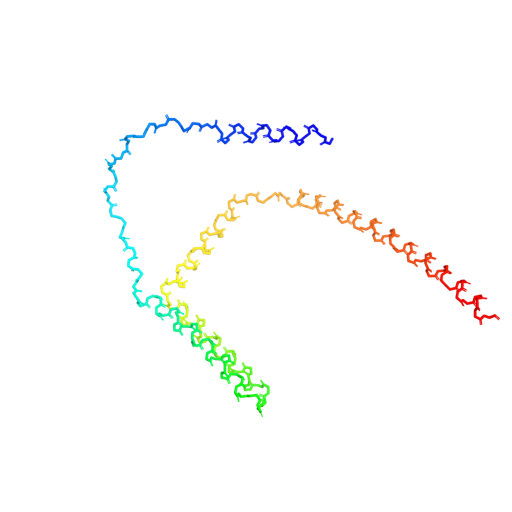479 7.881 15.291 1.00 86.00 99 TYR A CA 1
ATOM 737 C C . TYR A 1 99 ? 5.404 7.831 13.762 1.00 86.00 99 TYR A C 1
ATOM 739 O O . TYR A 1 99 ? 6.424 7.971 13.087 1.00 86.00 99 TYR A O 1
ATOM 747 N N . GLY A 1 100 ? 4.207 7.660 13.194 1.00 89.62 100 GLY A N 1
ATOM 748 C CA . GLY A 1 100 ? 4.007 7.692 11.745 1.00 89.62 100 GLY A CA 1
ATOM 749 C C . GLY A 1 100 ? 4.367 9.050 11.139 1.00 89.62 100 GLY A C 1
ATOM 750 O O . GLY A 1 100 ? 4.973 9.110 10.069 1.00 89.62 100 GLY A O 1
ATOM 751 N N . ARG A 1 101 ? 4.060 10.145 11.848 1.00 87.56 101 ARG A N 1
ATOM 752 C CA . ARG A 1 101 ? 4.435 11.498 11.421 1.00 87.56 101 ARG A CA 1
ATOM 753 C C . ARG A 1 101 ? 5.945 11.717 11.493 1.00 87.56 101 ARG A C 1
ATOM 755 O O . ARG A 1 101 ? 6.516 12.191 10.520 1.00 87.56 101 ARG A O 1
ATOM 762 N N . GLU A 1 102 ? 6.580 11.312 12.590 1.00 89.06 102 GLU A N 1
ATOM 763 C CA . GLU A 1 102 ? 8.040 11.379 12.758 1.00 89.06 102 GLU A CA 1
ATOM 764 C C . GLU A 1 102 ? 8.774 10.549 11.694 1.00 89.06 102 GLU A C 1
ATOM 766 O O . GLU A 1 102 ? 9.737 11.021 11.094 1.00 89.06 102 GLU A O 1
ATOM 771 N N . SER A 1 103 ? 8.265 9.353 11.382 1.00 89.00 103 SER A N 1
ATOM 772 C CA . SER A 1 103 ? 8.806 8.495 10.321 1.00 89.00 103 SER A CA 1
ATOM 773 C C . SER A 1 103 ? 8.698 9.161 8.949 1.00 89.00 103 SER A C 1
ATOM 775 O O . SER A 1 103 ? 9.633 9.114 8.158 1.00 89.00 103 SER A O 1
ATOM 777 N N . TYR A 1 104 ? 7.574 9.819 8.656 1.00 88.19 104 TYR A N 1
ATOM 778 C CA . TYR A 1 104 ? 7.389 10.534 7.395 1.00 88.19 104 TYR A CA 1
ATOM 779 C C . TYR A 1 104 ? 8.274 11.782 7.284 1.00 88.19 104 TYR A C 1
ATOM 781 O O . TYR A 1 104 ? 8.810 12.066 6.211 1.00 88.19 104 TYR A O 1
ATOM 789 N N . ASP A 1 105 ? 8.465 12.507 8.384 1.00 87.25 105 ASP A N 1
ATOM 790 C CA . ASP A 1 105 ? 9.371 13.653 8.433 1.00 87.25 105 ASP A CA 1
ATOM 791 C C . ASP A 1 105 ? 10.838 13.225 8.228 1.00 87.25 105 ASP A C 1
ATOM 793 O O . ASP A 1 105 ? 11.588 13.940 7.563 1.00 87.25 105 ASP A O 1
ATOM 797 N N . GLU A 1 106 ? 11.235 12.036 8.691 1.00 88.81 106 GLU A N 1
ATOM 798 C CA . GLU A 1 106 ? 12.559 11.457 8.420 1.00 88.81 106 GLU A CA 1
ATOM 799 C C . GLU A 1 106 ? 12.691 10.965 6.968 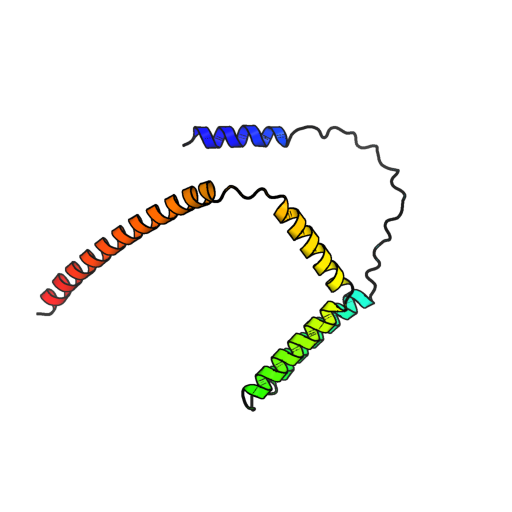1.00 88.81 106 GLU A C 1
ATOM 801 O O . GLU A 1 106 ? 13.683 11.247 6.297 1.00 88.81 106 GLU A O 1
ATOM 806 N N . LEU A 1 107 ? 11.652 10.329 6.415 1.00 85.31 107 LEU A N 1
ATOM 807 C CA . LEU A 1 107 ? 11.616 9.928 5.000 1.00 85.31 107 LEU A CA 1
ATOM 808 C C . LEU A 1 107 ? 11.730 11.122 4.042 1.00 85.31 107 LEU A C 1
ATOM 810 O O . LEU A 1 107 ? 12.227 10.969 2.928 1.00 85.31 107 LEU A O 1
ATOM 814 N N . ARG A 1 108 ? 11.302 12.318 4.466 1.00 81.62 108 ARG A N 1
ATOM 815 C CA . ARG A 1 108 ? 11.487 13.568 3.713 1.00 81.62 108 ARG A CA 1
ATOM 816 C C . ARG A 1 108 ? 12.924 14.086 3.729 1.00 81.62 108 ARG A C 1
ATOM 818 O O . ARG A 1 108 ? 13.275 14.868 2.848 1.00 81.62 108 ARG A O 1
ATOM 825 N N . ARG A 1 109 ? 13.742 13.680 4.705 1.00 81.62 109 ARG A N 1
ATOM 826 C CA . ARG A 1 109 ? 15.176 14.015 4.775 1.00 81.62 109 ARG A CA 1
ATOM 827 C C . ARG A 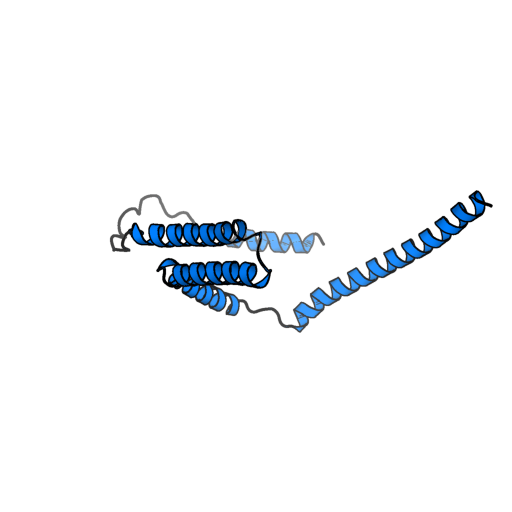1 109 ? 16.025 13.114 3.891 1.00 81.62 109 ARG A C 1
ATOM 829 O O . ARG A 1 109 ? 17.144 13.487 3.545 1.00 81.62 109 ARG A O 1
ATOM 836 N N . VAL A 1 110 ? 15.486 11.969 3.474 1.00 81.06 110 VAL A N 1
ATOM 837 C CA . VAL A 1 110 ? 16.090 11.154 2.425 1.00 81.06 110 VAL A CA 1
ATOM 838 C C . VAL A 1 110 ? 15.972 11.936 1.124 1.00 81.06 110 VAL A C 1
ATOM 840 O O . VAL A 1 110 ? 14.899 12.045 0.529 1.00 81.06 110 VAL A O 1
ATOM 843 N N . VAL A 1 111 ? 17.087 12.527 0.699 1.00 76.31 111 VAL A N 1
ATOM 844 C CA . VAL A 1 111 ? 17.211 13.158 -0.613 1.00 76.31 111 VAL A CA 1
ATOM 845 C C . VAL A 1 111 ? 17.076 12.048 -1.645 1.00 76.31 111 VAL A C 1
ATOM 847 O O . VAL A 1 111 ? 18.050 11.380 -1.987 1.00 76.31 111 VAL A O 1
ATOM 850 N N . TRP A 1 112 ? 15.846 11.797 -2.091 1.00 68.94 112 TRP A N 1
ATOM 851 C CA . TRP A 1 112 ? 15.612 10.793 -3.110 1.00 68.94 112 TRP A CA 1
ATOM 852 C C . TRP A 1 112 ? 16.341 11.226 -4.382 1.00 68.94 112 TRP A C 1
ATOM 854 O O . TRP A 1 112 ? 16.159 12.368 -4.828 1.00 68.94 112 TRP A O 1
ATOM 864 N N . PRO A 1 113 ? 17.189 10.342 -4.937 1.00 69.38 113 PRO A N 1
ATOM 865 C CA . PRO A 1 113 ? 17.964 10.629 -6.130 1.00 69.38 113 PRO A CA 1
ATOM 866 C C . PRO A 1 113 ? 17.042 11.129 -7.237 1.00 69.38 113 PRO A C 1
ATOM 868 O O . PRO A 1 113 ? 15.868 10.753 -7.333 1.00 69.38 113 PRO A O 1
ATOM 871 N N . THR A 1 114 ? 17.562 12.030 -8.066 1.00 83.56 114 THR A N 1
ATOM 872 C CA . THR A 1 114 ? 16.751 12.720 -9.069 1.00 83.56 114 THR A CA 1
ATOM 873 C C . THR A 1 114 ? 16.054 11.699 -9.977 1.00 83.56 114 THR A C 1
ATOM 875 O O . THR A 1 114 ? 16.586 10.618 -10.251 1.00 83.56 114 THR A O 1
ATOM 878 N N . ARG A 1 115 ? 14.863 12.031 -10.502 1.00 77.94 115 ARG A N 1
ATOM 879 C CA . ARG A 1 115 ? 14.114 11.098 -11.370 1.00 77.94 115 ARG A CA 1
ATOM 880 C C . ARG A 1 115 ? 14.946 10.581 -12.548 1.00 77.94 115 ARG A C 1
ATOM 882 O O . ARG A 1 115 ? 14.716 9.471 -13.005 1.00 77.94 115 ARG A O 1
ATOM 889 N N . LYS A 1 116 ? 15.915 11.366 -13.022 1.00 80.88 116 LYS A N 1
ATOM 890 C CA . LYS A 1 116 ? 16.783 11.000 -14.146 1.00 80.88 116 LYS A CA 1
ATOM 891 C C . LYS A 1 116 ? 17.721 9.839 -13.798 1.00 80.88 116 LYS A C 1
ATOM 893 O O . LYS A 1 116 ? 17.895 8.951 -14.621 1.00 80.88 116 LYS A O 1
ATOM 898 N N . GLU A 1 117 ? 18.257 9.803 -12.582 1.00 80.62 117 GLU A N 1
ATOM 899 C CA . GLU A 1 117 ? 19.126 8.712 -12.115 1.00 80.62 117 GLU A CA 1
ATOM 900 C C . GLU A 1 117 ? 18.321 7.435 -11.855 1.00 80.62 117 GLU A C 1
ATOM 902 O O . GLU A 1 117 ? 18.696 6.359 -12.316 1.00 80.62 117 GLU A O 1
ATOM 907 N N . THR A 1 118 ? 17.153 7.565 -11.218 1.00 84.06 118 THR A N 1
ATOM 908 C CA . THR A 1 118 ? 16.257 6.427 -10.941 1.00 84.06 118 THR A CA 1
ATOM 909 C C . THR A 1 118 ? 15.753 5.770 -12.231 1.00 84.06 118 THR A C 1
ATOM 911 O O . THR A 1 118 ? 15.696 4.540 -12.337 1.00 84.06 118 THR A O 1
ATOM 914 N N . LEU A 1 119 ? 15.410 6.583 -13.237 1.00 88.88 119 LEU A N 1
ATOM 915 C CA . LEU A 1 119 ? 14.977 6.091 -14.545 1.00 88.88 119 LEU A CA 1
ATOM 916 C C . LEU A 1 119 ? 16.114 5.443 -15.327 1.00 88.88 119 LEU A C 1
ATOM 918 O O . LEU A 1 119 ? 15.855 4.486 -16.045 1.00 88.88 119 LEU A O 1
ATOM 922 N N . ASN A 1 120 ? 17.354 5.911 -15.177 1.00 87.81 120 ASN A N 1
ATOM 923 C CA . ASN A 1 120 ? 18.494 5.284 -15.837 1.00 87.81 120 ASN A CA 1
AT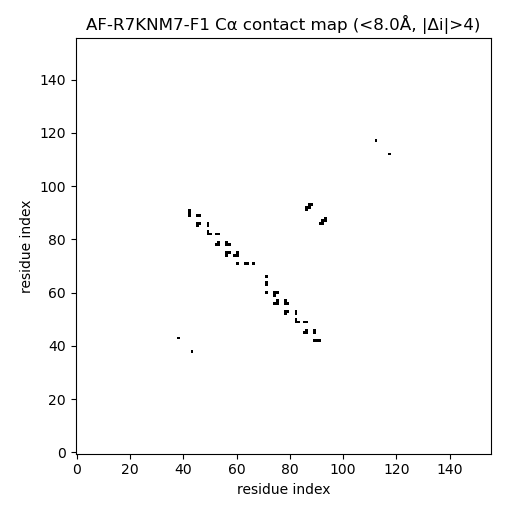OM 924 C C . ASN A 1 120 ? 18.735 3.865 -15.291 1.00 87.81 120 ASN A C 1
ATOM 926 O O . ASN A 1 120 ? 18.833 2.909 -16.060 1.00 87.81 120 ASN A O 1
ATOM 930 N N . SER A 1 121 ? 18.719 3.703 -13.964 1.00 87.12 121 SER A N 1
ATOM 931 C CA . SER A 1 121 ? 18.883 2.393 -13.321 1.00 87.12 121 SER A CA 1
ATOM 932 C C . SER A 1 121 ? 17.717 1.445 -13.623 1.00 87.12 121 SER A C 1
ATOM 934 O O . SER A 1 121 ? 17.937 0.290 -13.978 1.00 87.12 121 SER A O 1
ATOM 936 N N . THR A 1 122 ? 16.471 1.929 -13.563 1.00 91.50 122 THR A N 1
ATOM 937 C CA . THR A 1 122 ? 15.289 1.108 -13.893 1.00 91.50 122 THR A CA 1
ATOM 938 C C . THR A 1 122 ? 15.223 0.794 -15.390 1.00 91.50 122 THR A C 1
ATOM 940 O O . THR A 1 122 ? 14.855 -0.310 -15.776 1.00 91.50 122 THR A O 1
ATOM 943 N N . GLY A 1 123 ? 15.627 1.736 -16.244 1.00 93.62 123 GLY A N 1
ATOM 944 C CA . GLY A 1 123 ? 15.680 1.568 -17.694 1.00 93.62 123 GLY A CA 1
ATOM 945 C C . GLY A 1 123 ? 16.661 0.479 -18.120 1.00 93.62 123 GLY A C 1
ATOM 946 O O . GLY A 1 123 ? 16.322 -0.331 -18.979 1.00 93.62 123 GLY A O 1
ATOM 947 N N . MET A 1 124 ? 17.826 0.389 -17.468 1.00 93.81 124 MET A N 1
ATOM 948 C CA . MET A 1 124 ? 18.772 -0.710 -17.689 1.00 93.81 124 MET A CA 1
ATOM 949 C C . MET A 1 124 ? 18.148 -2.072 -17.343 1.00 93.81 124 MET A C 1
ATOM 951 O O . MET A 1 124 ? 18.278 -3.019 -18.118 1.00 93.81 124 MET A O 1
ATOM 955 N N . VAL A 1 125 ? 17.422 -2.167 -16.222 1.00 95.88 125 VAL A N 1
ATOM 956 C CA . VAL A 1 125 ? 16.727 -3.404 -15.821 1.00 95.88 125 VAL A CA 1
ATOM 957 C C . VAL A 1 125 ? 15.611 -3.756 -16.807 1.00 95.88 125 VAL A C 1
ATOM 959 O O . VAL A 1 125 ? 15.508 -4.906 -17.220 1.00 95.88 125 VAL A O 1
ATOM 962 N N . ILE A 1 126 ? 14.810 -2.779 -17.243 1.00 97.06 126 ILE A N 1
ATOM 963 C CA . ILE A 1 126 ? 13.756 -2.994 -18.245 1.00 97.06 126 ILE A CA 1
ATOM 964 C C . ILE A 1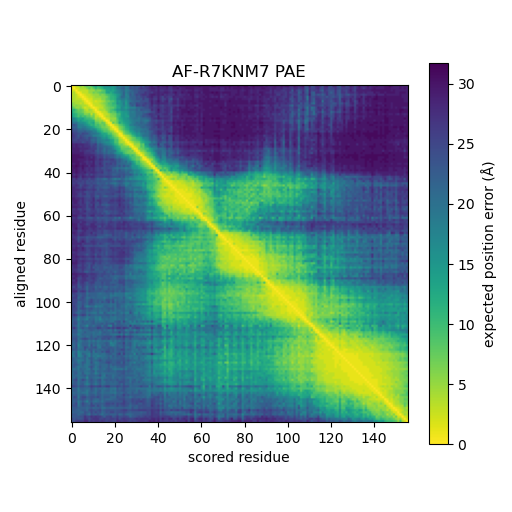 126 ? 14.358 -3.512 -19.553 1.00 97.06 126 ILE A C 1
ATOM 966 O O . ILE A 1 126 ? 13.856 -4.486 -20.109 1.00 97.06 126 ILE A O 1
ATOM 970 N N . ALA A 1 127 ? 15.454 -2.914 -20.024 1.00 96.12 127 ALA A N 1
ATOM 971 C CA . ALA A 1 127 ? 16.144 -3.377 -21.223 1.00 96.12 127 ALA A CA 1
ATOM 972 C C . ALA A 1 127 ? 16.623 -4.830 -21.073 1.00 96.12 127 ALA A C 1
ATOM 974 O O . ALA A 1 127 ? 16.420 -5.640 -21.975 1.00 96.12 127 ALA A O 1
ATOM 975 N N . PHE A 1 128 ? 17.186 -5.186 -19.917 1.00 97.31 128 PHE A N 1
ATOM 976 C CA . PHE A 1 128 ? 17.597 -6.559 -19.624 1.00 97.31 128 PHE A CA 1
ATOM 977 C C . PHE A 1 128 ? 16.416 -7.545 -19.643 1.00 97.31 128 PHE A C 1
ATOM 979 O O . PHE A 1 128 ? 16.505 -8.596 -20.278 1.00 97.31 128 PHE A O 1
ATOM 986 N N . VAL A 1 129 ? 15.286 -7.194 -19.020 1.00 97.56 129 VAL A N 1
ATOM 987 C CA . VAL A 1 129 ? 14.069 -8.026 -19.021 1.00 97.56 129 VAL A CA 1
ATOM 988 C C . VAL A 1 129 ? 13.538 -8.229 -20.441 1.00 97.56 129 VAL A C 1
ATOM 990 O O . VAL A 1 129 ? 13.155 -9.342 -20.785 1.00 97.56 129 VAL A O 1
ATOM 993 N N . VAL A 1 130 ? 13.562 -7.195 -21.287 1.00 97.88 130 VAL A N 1
ATOM 994 C CA . VAL A 1 130 ? 13.145 -7.302 -22.696 1.00 97.88 130 VAL A CA 1
ATOM 995 C C . VAL A 1 130 ? 14.033 -8.280 -23.465 1.00 97.88 130 VAL A C 1
ATOM 997 O O . VAL A 1 130 ? 13.515 -9.096 -24.222 1.00 97.88 130 VAL A O 1
ATOM 1000 N N . VAL A 1 131 ? 15.351 -8.256 -23.250 1.00 97.88 131 VAL A N 1
ATOM 1001 C CA . VAL A 1 131 ? 16.273 -9.206 -23.896 1.00 97.88 131 VAL A CA 1
ATOM 1002 C C . VAL A 1 131 ? 15.952 -10.645 -23.492 1.00 97.88 131 VAL A C 1
ATOM 1004 O O . VAL A 1 131 ? 15.858 -11.514 -24.357 1.00 97.88 131 VAL A O 1
ATOM 1007 N N . VAL A 1 132 ? 15.733 -10.899 -22.198 1.00 97.69 132 VAL A N 1
ATOM 1008 C CA . VAL A 1 132 ? 15.356 -12.235 -21.706 1.00 97.69 132 VAL A CA 1
ATOM 1009 C C . VAL A 1 132 ? 13.991 -12.658 -22.248 1.00 97.69 132 VAL A C 1
ATOM 1011 O O . VAL A 1 132 ? 13.837 -13.800 -22.669 1.00 97.69 132 VAL A O 1
ATOM 1014 N N . ALA A 1 133 ? 13.017 -11.748 -22.297 1.00 97.50 133 ALA A N 1
ATOM 1015 C CA . ALA A 1 133 ? 11.693 -12.023 -22.846 1.00 97.50 133 ALA A CA 1
ATOM 1016 C C . ALA A 1 133 ? 11.756 -12.402 -24.332 1.00 97.50 133 ALA A C 1
ATOM 1018 O O . ALA A 1 133 ? 11.121 -13.369 -24.738 1.00 97.50 133 ALA A O 1
ATOM 1019 N N . VAL A 1 134 ? 12.556 -11.690 -25.134 1.00 97.50 134 VAL A N 1
ATOM 1020 C CA . VAL A 1 134 ? 12.778 -12.025 -26.551 1.00 97.50 134 VAL A CA 1
ATOM 1021 C C . VAL A 1 134 ? 13.494 -13.366 -26.692 1.00 97.50 134 VAL A C 1
ATOM 1023 O O . VAL A 1 134 ? 13.120 -14.168 -27.541 1.00 97.50 134 VAL A O 1
ATOM 1026 N N . PHE A 1 135 ? 14.501 -13.638 -25.861 1.00 97.00 135 PHE A N 1
ATOM 1027 C CA . PHE A 1 135 ? 15.197 -14.922 -25.876 1.00 97.00 135 PHE A CA 1
ATOM 1028 C C . PHE A 1 135 ? 14.248 -16.089 -25.571 1.00 97.00 135 PHE A C 1
ATOM 1030 O O . PHE A 1 135 ? 14.215 -17.053 -26.332 1.00 97.00 135 PHE A O 1
ATOM 1037 N N . LEU A 1 136 ? 13.450 -15.983 -24.504 1.00 96.12 136 LEU A N 1
ATOM 1038 C CA . LEU A 1 136 ? 12.454 -16.998 -24.154 1.00 96.12 136 LEU A CA 1
ATOM 1039 C C . LEU A 1 136 ? 11.410 -17.155 -25.259 1.00 96.12 136 LEU A C 1
ATOM 1041 O O . LEU A 1 136 ? 11.156 -18.275 -25.677 1.00 96.12 136 LEU A O 1
ATOM 1045 N N . PHE A 1 137 ? 10.913 -16.050 -25.817 1.00 95.94 137 PHE A N 1
ATOM 1046 C CA . PHE A 1 137 ? 9.971 -16.079 -26.935 1.00 95.94 137 PHE A CA 1
ATOM 1047 C C . PHE A 1 137 ? 10.514 -16.852 -28.148 1.00 95.94 137 PHE A C 1
ATOM 1049 O O . PHE A 1 137 ? 9.796 -17.643 -28.753 1.00 95.94 137 PHE A O 1
ATOM 1056 N N . LEU A 1 138 ? 11.791 -16.664 -28.498 1.00 95.69 138 LEU A N 1
ATOM 1057 C CA . LEU A 1 138 ? 12.417 -17.415 -29.589 1.00 95.69 138 LEU A CA 1
ATOM 1058 C C . LEU A 1 138 ? 12.540 -18.906 -29.264 1.00 95.69 138 LEU A C 1
ATOM 1060 O O . LEU A 1 138 ? 12.290 -19.737 -30.135 1.00 95.69 138 LEU A O 1
ATOM 1064 N N . VAL A 1 139 ? 12.918 -19.249 -28.031 1.00 95.44 139 VAL A N 1
ATOM 1065 C CA . VAL A 1 139 ? 12.999 -20.645 -27.583 1.00 95.44 139 VAL A CA 1
ATOM 1066 C C . VAL A 1 139 ? 11.623 -21.300 -27.626 1.00 95.44 139 VAL A C 1
ATOM 1068 O O . VAL A 1 139 ? 11.508 -22.389 -28.179 1.00 95.44 139 VAL A O 1
ATOM 1071 N N . ASP A 1 140 ? 10.586 -20.630 -27.129 1.00 92.75 140 ASP A N 1
ATOM 1072 C CA . ASP A 1 140 ? 9.208 -21.121 -27.159 1.00 92.75 140 ASP A CA 1
ATOM 1073 C C . ASP A 1 140 ? 8.751 -21.389 -28.602 1.00 92.75 140 ASP A C 1
ATOM 1075 O O . ASP A 1 140 ? 8.185 -22.443 -28.885 1.00 92.75 140 ASP A O 1
ATOM 1079 N N . MET A 1 141 ? 9.093 -20.501 -29.542 1.00 92.00 141 MET A N 1
ATOM 1080 C CA . MET A 1 141 ? 8.776 -20.666 -30.965 1.00 92.00 141 MET A CA 1
ATOM 1081 C C . MET A 1 141 ? 9.516 -21.859 -31.604 1.00 92.00 141 MET A C 1
ATOM 1083 O O . MET A 1 141 ? 8.961 -22.570 -32.443 1.00 92.00 141 MET A O 1
ATOM 1087 N N . ILE A 1 142 ? 10.764 -22.117 -31.196 1.00 91.38 142 ILE A N 1
ATOM 1088 C CA . ILE A 1 142 ? 11.544 -23.287 -31.641 1.00 91.38 142 ILE A CA 1
ATOM 1089 C C . ILE A 1 142 ? 10.978 -24.579 -31.041 1.00 91.38 142 ILE A C 1
ATOM 1091 O O . ILE A 1 142 ? 10.895 -25.593 -31.736 1.00 91.38 142 ILE A O 1
ATOM 1095 N N . VAL A 1 143 ? 10.591 -24.552 -29.764 1.00 91.44 143 VAL A N 1
ATOM 1096 C CA . VAL A 1 143 ? 9.981 -25.693 -29.071 1.00 91.44 143 VAL A CA 1
ATOM 1097 C C . VAL A 1 143 ? 8.648 -26.048 -29.714 1.00 91.44 143 VAL A C 1
ATOM 1099 O O . VAL A 1 143 ? 8.404 -27.224 -29.957 1.00 91.44 143 VAL A O 1
ATOM 1102 N N . GLU A 1 144 ? 7.820 -25.058 -30.040 1.00 87.44 144 GLU A N 1
ATOM 1103 C CA . GLU A 1 144 ? 6.556 -25.258 -30.743 1.00 87.44 144 GLU A CA 1
ATOM 1104 C C . GLU A 1 144 ? 6.775 -25.956 -32.094 1.00 87.44 144 GLU A C 1
ATOM 1106 O O . GLU A 1 144 ? 6.159 -26.988 -32.366 1.00 87.44 144 GLU A O 1
ATOM 1111 N N . TRP A 1 145 ? 7.717 -25.464 -32.907 1.00 84.50 145 TRP A N 1
ATOM 1112 C CA . TRP A 1 145 ? 8.013 -26.077 -34.201 1.00 84.50 145 TRP A CA 1
ATOM 1113 C C . TRP A 1 145 ? 8.559 -27.506 -34.062 1.00 84.50 145 TRP A C 1
ATOM 1115 O O . TRP A 1 145 ? 8.077 -28.421 -34.730 1.00 84.50 145 TRP A O 1
ATOM 1125 N N . GLY A 1 146 ? 9.514 -27.727 -33.154 1.00 85.75 146 GLY A N 1
ATOM 1126 C CA . GLY A 1 146 ? 10.104 -29.046 -32.917 1.00 85.75 146 GLY A CA 1
ATOM 1127 C C . GLY A 1 146 ? 9.114 -30.056 -32.332 1.00 85.75 146 GLY A C 1
ATOM 1128 O O . GLY A 1 146 ? 9.124 -31.225 -32.719 1.00 85.75 146 GLY A O 1
ATOM 1129 N N . LEU A 1 147 ? 8.235 -29.618 -31.427 1.00 85.50 147 LEU A N 1
ATOM 1130 C CA . LEU A 1 147 ? 7.209 -30.467 -30.832 1.00 85.50 147 LEU A CA 1
ATOM 1131 C C . LEU A 1 147 ? 6.156 -30.863 -31.867 1.00 85.50 147 LEU A C 1
ATOM 1133 O O . LEU A 1 147 ? 5.821 -32.044 -31.943 1.00 85.50 147 LEU A O 1
ATOM 1137 N N . TYR A 1 148 ? 5.662 -29.924 -32.681 1.00 84.31 148 TYR A N 1
ATOM 1138 C CA . TYR A 1 148 ? 4.709 -30.252 -33.741 1.00 84.31 148 TYR A CA 1
ATOM 1139 C C . TYR A 1 148 ? 5.325 -31.169 -34.796 1.00 84.31 148 TYR A C 1
ATOM 1141 O O . TYR A 1 148 ? 4.698 -32.164 -35.151 1.00 84.31 148 TYR A O 1
ATOM 1149 N N . ASP A 1 149 ? 6.554 -30.910 -35.247 1.00 83.06 149 ASP A N 1
ATOM 1150 C CA . ASP A 1 149 ? 7.203 -31.751 -36.256 1.00 83.06 149 ASP A CA 1
ATOM 1151 C C . ASP A 1 149 ? 7.417 -33.190 -35.761 1.00 83.06 149 ASP A C 1
ATOM 1153 O O . ASP A 1 149 ? 7.230 -34.131 -36.534 1.00 83.06 149 ASP A O 1
ATOM 1157 N N . VAL A 1 150 ? 7.778 -33.390 -34.487 1.00 80.00 150 VAL A N 1
ATOM 1158 C CA . VAL A 1 150 ? 8.009 -34.725 -33.905 1.00 80.00 150 VAL A CA 1
ATOM 1159 C C . VAL A 1 150 ? 6.697 -35.431 -33.566 1.00 80.00 150 VAL A C 1
ATOM 1161 O O . VAL A 1 150 ? 6.533 -36.602 -33.901 1.00 80.00 150 VAL A O 1
ATOM 1164 N N . LEU A 1 151 ? 5.751 -34.744 -32.924 1.00 79.75 151 LEU A N 1
ATOM 1165 C CA . LEU A 1 151 ? 4.497 -35.348 -32.469 1.00 79.75 151 LEU A CA 1
ATOM 1166 C C . LEU A 1 151 ? 3.552 -35.646 -33.643 1.00 79.75 151 LEU A C 1
ATOM 1168 O O . LEU A 1 151 ? 2.903 -36.690 -33.652 1.00 79.75 151 LEU A O 1
ATOM 1172 N N . LEU A 1 152 ? 3.528 -34.787 -34.668 1.00 78.50 152 LEU A N 1
ATOM 1173 C CA . LEU A 1 152 ? 2.681 -34.962 -35.850 1.00 78.50 152 LEU A CA 1
ATOM 1174 C C . LEU A 1 152 ? 3.269 -35.984 -36.842 1.00 78.50 152 LEU A C 1
ATOM 1176 O O . LEU A 1 152 ? 2.499 -36.742 -37.422 1.00 78.50 152 LEU A O 1
ATOM 1180 N N . LYS A 1 153 ? 4.605 -36.098 -36.981 1.00 73.62 153 LYS A N 1
ATOM 1181 C CA . LYS A 1 153 ? 5.243 -37.177 -37.775 1.00 73.62 153 LYS A CA 1
ATOM 1182 C C . LYS A 1 153 ? 5.245 -38.546 -37.102 1.00 73.62 153 LYS A C 1
ATOM 1184 O O . LYS A 1 153 ? 5.363 -39.540 -37.802 1.00 73.62 153 LYS A O 1
ATOM 1189 N N . LEU A 1 154 ? 5.200 -38.617 -35.771 1.00 76.19 154 LEU A N 1
ATOM 1190 C CA . LEU A 1 154 ? 5.142 -39.897 -35.055 1.00 76.19 154 LEU A CA 1
ATOM 1191 C C . LEU A 1 154 ? 3.708 -40.451 -34.990 1.00 76.19 154 LEU A C 1
ATOM 1193 O O . LEU A 1 154 ? 3.521 -41.652 -34.819 1.00 76.19 154 LEU A O 1
ATOM 1197 N N . SER A 1 155 ? 2.705 -39.572 -35.102 1.00 71.38 155 SER A N 1
ATOM 1198 C CA . SER A 1 155 ? 1.283 -39.925 -35.046 1.00 71.38 155 SER A CA 1
ATOM 1199 C C . SER A 1 155 ? 0.641 -40.224 -36.412 1.00 71.38 155 SER A C 1
ATOM 1201 O O . SER A 1 155 ? -0.488 -40.719 -36.417 1.00 71.38 155 SER A O 1
ATOM 1203 N N . LEU A 1 156 ? 1.298 -39.905 -37.535 1.00 59.81 156 LEU A N 1
ATOM 1204 C CA . LEU A 1 156 ? 0.836 -40.166 -38.908 1.00 59.81 156 LEU A CA 1
ATOM 1205 C C . LEU A 1 156 ? 1.703 -41.244 -39.561 1.00 59.81 156 LEU A C 1
ATOM 1207 O O . LEU A 1 156 ? 1.116 -42.174 -40.1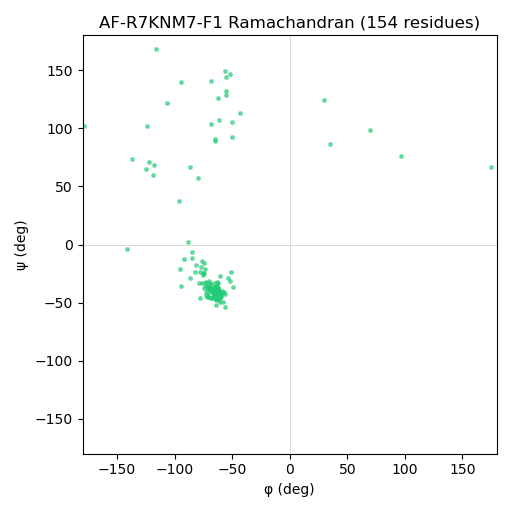55 1.00 59.81 156 LEU A O 1
#

Foldseek 3Di:
DVPVVVVVVVVVVVVVPDDDPDDDDPDDDPPDDDDPPPPPVVLVVLLVVLVVLLVVLVVVLVVPPPDDPVVSVVSNVVSVVVSVVSCCPRPVNVVVVVVVVVVVVVVVVPPPPDPVVVCVVVVVVVVVVVVVVVVVVVVVVVCVVVCCVVVVVVVD

Solvent-accessible surface area (backbone atoms only — not comparable to full-atom values): 9195 Å² total; per-residue (Å²): 124,76,66,64,59,53,55,55,50,59,65,52,57,60,71,75,68,73,84,88,88,79,69,103,71,90,74,91,83,81,88,73,88,72,77,79,77,71,71,46,72,62,58,60,46,53,51,53,49,26,52,53,47,34,51,48,20,55,51,53,36,60,74,47,67,91,58,62,69,66,62,39,51,48,42,41,53,49,24,49,50,51,26,49,52,52,41,52,74,34,75,66,37,53,48,52,55,51,51,52,50,54,51,51,58,51,58,67,6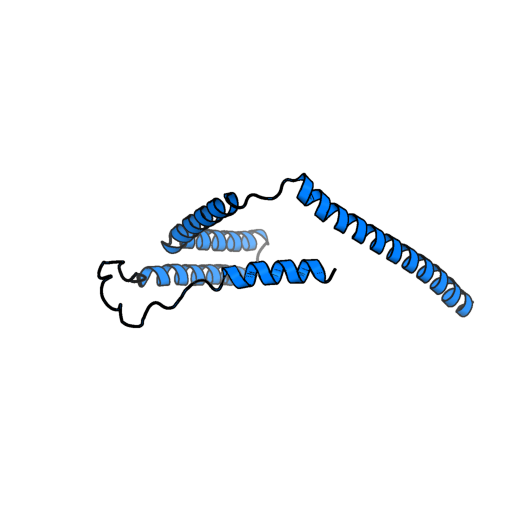7,52,79,70,73,54,71,69,60,55,47,51,59,50,47,55,50,52,52,51,52,51,52,52,52,52,52,50,52,53,50,54,55,50,49,52,52,52,48,49,58,51,55,53,63,73,74,106

Nearest PDB structures (foldseek):
  6w1s-assembly1_D  TM=2.686E-01  e=5.909E+00  Mus musculus

Mean predicted aligned error: 17.55 Å

Sequence (156 aa):
MLLETLFFDIKFG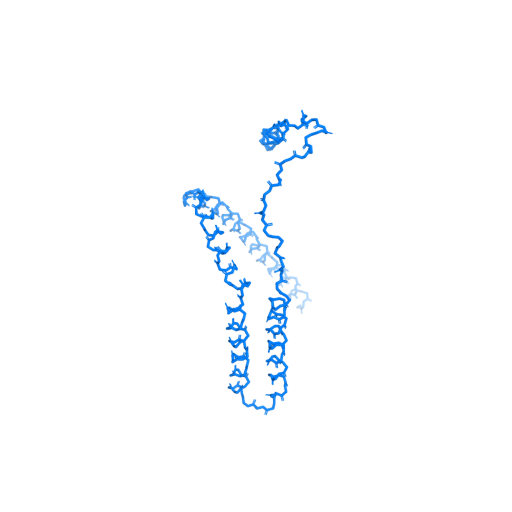EIAVVDNEGSPKEIMSTQNAKPEEKTSGSDMALVSLAVILALAGVCGFSFLSDQTLLVRLGVLIGGLVFAVVVAWFSPSGKRFIVYGRESYDELRRVVWPTRKETLNSTGMVIAFVVVVAVFLFLVDMIVEWGLYDVLLKLSL

Secondary structure (DSSP, 8-state):
-HHHHHHHHHHHHTTS-S-----TT---------------HHHHHHHHHHHHHHHHHHHHHHHTTTS-HHHHHHHHHHHHHHHHHHHHHSHHHHHHHHHHHHHHHHHTTS-PPPHHHHHHHHHHHHHHHHHHHHHHHHHHHHHHHHHHHHHHHHH-